Protein AF-A0A7J6T212-F1 (afdb_monomer_lite)

pLDDT: mean 71.06, std 25.88, range [24.97, 98.56]

Sequence (158 aa):
LLLFVLVLAGYLVCTREPADGYLDHHSSIPESADTARLTSLRVSAAAAAFAESSPRRKRVVWVTGYQPLKDFTFNPSAAVARTLNGSCTPEYCVQAFELPVTHAGASQPASWLREPDVPKPAAIVHLGLEDRAKGLKLEVAAKNVLAESNSSLPILAN

Foldseek 3Di:
DDAFAADDDDDDDDDDDDDDDDDDDDDDDDDDPVVVVVCVVVVVVVVVVVPDPPLPPAFEEEEEFEADDDPDNDDVSRVVQVVQDQDDDSRHHYHYYYFYPAPCRVCVVVVLCPDPPRDDGPHYHYDYDDPPDPDDDGDPDDDPDDDDPPDPDDPDDD

Radius of gyration: 26.06 Å; chains: 1; bounding box: 69×43×64 Å

Organism: Perkinsus olseni (NCBI:txid32597)

InterPro domains:
  IPR036440 Peptidase C15, pyroglutamyl peptidase I-like superfamily [G3DSA:3.40.630.20] (56-151)
  IPR036440 Peptidase C15, pyroglutamyl peptidase I-like superfamily [SSF53182] (60-145)

Secondary structure (DSSP, 8-state):
--------------------------------TTHHHHHHHHHHHHHHHHS----PPPEEEEEEEEPPPTT-S--HHHHHHHHHTT-B-SSEEEEEEEEPSSHHHHHHHHHHTT-TTSPPPSEEEE----TT-SS--------SS-----SSS-----

Structure (mmCIF, N/CA/C/O backbone):
data_AF-A0A7J6T212-F1
#
_entry.id   AF-A0A7J6T212-F1
#
loop_
_atom_site.group_PDB
_atom_site.id
_atom_site.type_symbol
_atom_site.label_atom_id
_atom_site.label_alt_id
_atom_site.label_comp_id
_atom_site.label_asym_id
_atom_site.label_entity_id
_atom_site.label_seq_id
_atom_site.pdbx_PDB_ins_code
_atom_site.Cartn_x
_atom_site.Cartn_y
_atom_site.Cartn_z
_atom_site.occupancy
_atom_site.B_iso_or_equiv
_atom_site.auth_seq_id
_atom_site.auth_comp_id
_atom_site.auth_asym_id
_atom_site.auth_atom_id
_atom_site.pdbx_PDB_model_num
ATOM 1 N N . LEU A 1 1 ? 9.547 9.286 14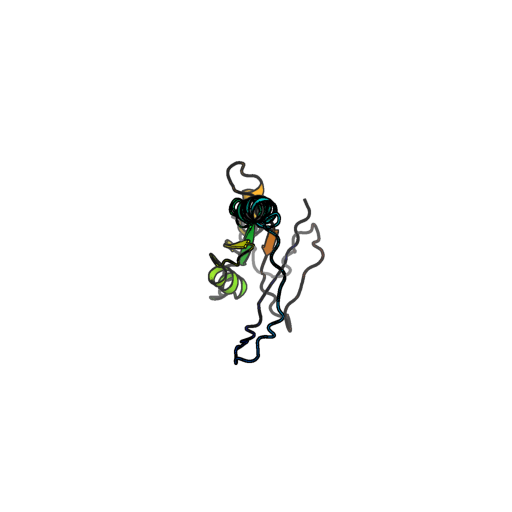.442 1.00 29.62 1 LEU A N 1
ATOM 2 C CA . LEU A 1 1 ? 8.321 8.812 13.765 1.00 29.62 1 LEU A CA 1
ATOM 3 C C . LEU A 1 1 ? 8.547 7.339 13.425 1.00 29.62 1 LEU A C 1
ATOM 5 O O . LEU A 1 1 ? 9.323 7.068 12.521 1.00 29.62 1 LEU A O 1
ATOM 9 N N . LEU A 1 2 ? 8.024 6.402 14.227 1.00 24.97 2 LEU A N 1
ATOM 10 C CA . LEU A 1 2 ? 8.166 4.964 13.956 1.00 24.97 2 LEU A CA 1
ATOM 11 C C . LEU A 1 2 ? 7.149 4.564 12.880 1.00 24.97 2 LEU A C 1
ATOM 13 O O . LEU A 1 2 ? 5.948 4.720 13.087 1.00 24.97 2 LEU A O 1
ATOM 17 N N . LEU A 1 3 ? 7.638 4.076 11.742 1.00 27.47 3 LEU A N 1
ATOM 18 C CA . LEU A 1 3 ? 6.826 3.524 10.662 1.00 27.47 3 LEU A CA 1
ATOM 19 C C . LEU A 1 3 ? 6.717 2.010 10.887 1.00 27.47 3 LEU A C 1
ATOM 21 O O . LEU A 1 3 ? 7.695 1.292 10.705 1.00 27.47 3 LEU A O 1
ATOM 25 N N . PHE A 1 4 ? 5.551 1.533 11.321 1.00 25.52 4 PHE A N 1
ATOM 26 C CA . PHE A 1 4 ? 5.258 0.101 11.354 1.00 25.52 4 PHE A CA 1
ATOM 27 C C . PHE A 1 4 ? 4.665 -0.297 10.006 1.00 25.52 4 PHE A C 1
ATOM 29 O O . PHE A 1 4 ? 3.650 0.249 9.590 1.00 25.52 4 PHE A O 1
ATOM 36 N N . VAL A 1 5 ? 5.319 -1.226 9.314 1.00 33.50 5 VAL A N 1
ATOM 37 C CA . VAL A 1 5 ? 4.838 -1.814 8.065 1.00 33.50 5 VAL A CA 1
ATOM 38 C C . VAL A 1 5 ? 4.122 -3.111 8.419 1.00 33.50 5 VAL A C 1
ATOM 40 O O . VAL A 1 5 ? 4.746 -4.142 8.643 1.00 33.50 5 VAL A O 1
ATOM 43 N N . LEU A 1 6 ? 2.798 -3.058 8.518 1.00 31.77 6 LEU A N 1
ATOM 44 C CA . LEU A 1 6 ? 1.984 -4.267 8.606 1.00 31.77 6 LEU A CA 1
ATOM 45 C C . LEU A 1 6 ? 1.709 -4.769 7.175 1.00 31.77 6 LEU A C 1
ATOM 47 O O . LEU A 1 6 ? 1.489 -3.957 6.280 1.00 31.77 6 LEU A O 1
ATOM 51 N N . VAL A 1 7 ? 1.704 -6.086 6.956 1.00 33.62 7 VAL A N 1
ATOM 52 C CA . VAL A 1 7 ? 1.199 -6.730 5.732 1.00 33.62 7 VAL A CA 1
ATOM 53 C C . VAL A 1 7 ? 0.170 -7.764 6.159 1.00 33.62 7 VAL A C 1
ATOM 55 O O . VAL A 1 7 ? 0.529 -8.798 6.712 1.00 33.62 7 VAL A O 1
ATOM 58 N N . LEU A 1 8 ? -1.117 -7.475 5.953 1.00 29.80 8 LEU A N 1
ATOM 59 C CA . LEU A 1 8 ? -2.207 -8.412 6.232 1.00 29.80 8 LEU A CA 1
ATOM 60 C C . LEU A 1 8 ? -2.786 -8.923 4.910 1.00 29.80 8 LEU A C 1
ATOM 62 O O . LEU A 1 8 ? -3.392 -8.154 4.168 1.00 29.80 8 LEU A O 1
ATOM 66 N N . ALA A 1 9 ? -2.652 -10.223 4.643 1.00 34.69 9 ALA A N 1
ATOM 67 C CA . ALA A 1 9 ? -3.565 -10.934 3.751 1.00 34.69 9 ALA A CA 1
ATOM 68 C C . ALA A 1 9 ? -4.447 -11.831 4.629 1.00 34.69 9 ALA A C 1
ATOM 70 O O . ALA A 1 9 ? -3.948 -12.706 5.337 1.00 34.69 9 ALA A O 1
ATOM 71 N N . GLY A 1 10 ? -5.747 -11.536 4.656 1.00 29.78 10 GLY A N 1
ATOM 72 C CA . GLY A 1 10 ? -6.718 -12.238 5.489 1.00 29.78 10 GLY A CA 1
ATOM 73 C C . GLY A 1 10 ? -7.047 -13.634 4.961 1.00 29.78 10 GLY A C 1
ATOM 74 O O . GLY A 1 10 ? -7.123 -13.852 3.754 1.00 29.78 10 GLY A O 1
ATOM 75 N N . TYR A 1 11 ? -7.293 -14.561 5.885 1.00 32.00 11 TYR A N 1
ATOM 76 C CA . TYR A 1 11 ? -8.017 -15.799 5.612 1.00 32.00 11 TYR A CA 1
ATOM 77 C C . TYR A 1 11 ? -9.524 -15.515 5.679 1.00 32.00 11 TYR A C 1
ATOM 79 O O . TYR A 1 11 ? -10.006 -14.949 6.660 1.00 32.00 11 TYR A O 1
ATOM 87 N N . LEU A 1 12 ? -10.276 -15.927 4.656 1.00 29.28 12 LEU A N 1
ATOM 88 C CA . LEU A 1 12 ? -11.732 -16.064 4.737 1.00 29.28 12 LEU A CA 1
ATOM 89 C C . LEU A 1 12 ? -12.048 -17.283 5.614 1.00 29.28 12 LEU A C 1
ATOM 91 O O . LEU A 1 12 ? -11.892 -18.419 5.173 1.00 29.28 12 LEU A O 1
ATOM 95 N N . VAL A 1 13 ? -12.485 -17.051 6.852 1.00 31.25 13 VAL A N 1
ATOM 96 C CA . VAL A 1 13 ? -13.154 -18.070 7.672 1.00 31.25 13 VAL A CA 1
ATOM 97 C C . VAL A 1 13 ? -14.652 -17.804 7.580 1.00 31.25 13 VAL A C 1
ATOM 99 O O . VAL A 1 13 ? -15.148 -16.816 8.115 1.00 31.25 13 VAL A O 1
ATOM 102 N N . CYS A 1 14 ? -15.374 -18.669 6.870 1.00 25.64 14 CYS A N 1
ATOM 103 C CA . CYS A 1 14 ? -16.832 -18.684 6.885 1.00 25.64 14 CYS A CA 1
ATOM 104 C C . CYS A 1 14 ? -17.303 -19.239 8.233 1.00 25.64 14 CYS A C 1
ATOM 106 O O . CYS A 1 14 ? -17.145 -20.433 8.484 1.00 25.64 14 CYS A O 1
ATOM 108 N N . THR A 1 15 ? -17.907 -18.410 9.081 1.00 33.03 15 THR A N 1
ATOM 109 C CA . THR A 1 15 ? -18.713 -18.898 10.206 1.00 33.03 15 THR A CA 1
ATOM 110 C C . THR A 1 15 ? -20.194 -18.771 9.862 1.00 33.03 15 THR A C 1
ATOM 112 O O . THR A 1 15 ? -20.655 -17.754 9.345 1.00 33.03 15 THR A O 1
ATOM 115 N N . ARG A 1 16 ? -20.937 -19.851 10.109 1.00 29.06 16 ARG A N 1
ATOM 116 C CA . ARG A 1 16 ? -22.395 -19.932 10.016 1.00 29.06 16 ARG A CA 1
ATOM 117 C C . ARG A 1 16 ? -22.921 -20.161 11.423 1.00 29.06 16 ARG A C 1
ATOM 119 O O . ARG A 1 16 ? -22.597 -21.189 11.994 1.00 29.06 16 ARG A O 1
ATOM 126 N N . GLU A 1 17 ? -23.779 -19.276 11.906 1.00 37.72 17 GLU A N 1
ATOM 127 C CA . GLU A 1 17 ? -24.735 -19.525 12.993 1.00 37.72 17 GLU A CA 1
ATOM 128 C C . GLU A 1 17 ? -25.999 -18.694 12.696 1.00 37.72 17 GLU A C 1
ATOM 130 O O . GLU A 1 17 ? -25.872 -17.693 11.982 1.00 37.72 17 GLU A O 1
ATOM 135 N N . PRO A 1 18 ? -27.211 -19.082 13.148 1.00 43.03 18 PRO A N 1
ATOM 136 C CA . PRO A 1 18 ? -27.479 -19.826 14.384 1.00 43.03 18 PRO A CA 1
ATOM 137 C C . PRO A 1 18 ? -28.509 -20.967 14.249 1.00 43.03 18 PRO A C 1
ATOM 139 O O . PRO A 1 18 ? -29.176 -21.119 13.225 1.00 43.03 18 PRO A O 1
ATOM 142 N N . ALA A 1 19 ? -28.654 -21.764 15.309 1.00 35.94 19 ALA A N 1
ATOM 143 C CA . ALA A 1 19 ? -29.860 -22.546 15.556 1.00 35.94 19 ALA A CA 1
ATOM 144 C C . ALA A 1 19 ? -30.315 -22.312 17.002 1.00 35.94 19 ALA A C 1
ATOM 146 O O . ALA A 1 19 ? -29.507 -22.322 17.928 1.00 35.94 19 ALA A O 1
ATOM 147 N N . ASP A 1 20 ? -31.608 -22.041 17.126 1.00 46.09 20 ASP A N 1
ATOM 148 C CA . ASP A 1 20 ? -32.336 -21.612 18.312 1.00 46.09 20 ASP A CA 1
ATOM 149 C C . ASP A 1 20 ? -32.212 -22.546 19.521 1.00 46.09 20 ASP A C 1
ATOM 151 O O . ASP A 1 20 ? -32.082 -23.763 19.382 1.00 46.09 20 ASP A O 1
ATOM 155 N N . GLY A 1 21 ? -32.421 -21.984 20.716 1.00 36.78 21 GLY A N 1
ATOM 156 C CA . GLY A 1 21 ? -32.911 -22.778 21.837 1.00 36.78 21 GLY A CA 1
ATOM 157 C C . GLY A 1 21 ? -32.682 -22.193 23.227 1.00 36.78 21 GLY A C 1
ATOM 158 O O . GLY A 1 21 ? -31.567 -22.218 23.730 1.00 36.78 21 GLY A O 1
ATOM 159 N N . TYR A 1 22 ? -33.799 -21.868 23.889 1.00 34.66 22 TYR A N 1
ATOM 160 C CA . TYR A 1 22 ? -34.155 -22.373 25.229 1.00 34.66 22 TYR A CA 1
ATOM 161 C C . TYR A 1 22 ? -34.338 -21.364 26.389 1.00 34.66 22 TYR A C 1
ATOM 163 O O . TYR A 1 22 ? -33.402 -20.957 27.067 1.00 34.66 22 TYR A O 1
ATOM 171 N N . LEU A 1 23 ? -35.635 -21.103 26.604 1.00 39.03 23 LEU A N 1
ATOM 172 C CA . LEU A 1 23 ? -36.472 -21.020 27.815 1.00 39.03 23 LEU A CA 1
ATOM 173 C C . LEU A 1 23 ? -36.299 -19.979 28.936 1.00 39.03 23 LEU A C 1
ATOM 175 O O . LEU A 1 23 ? -35.292 -19.868 29.629 1.00 39.03 23 LEU A O 1
ATOM 179 N N . ASP A 1 24 ? -37.472 -19.383 29.178 1.00 40.03 24 ASP A N 1
ATOM 180 C CA . ASP A 1 24 ? -37.984 -18.708 30.362 1.00 40.03 24 ASP A CA 1
ATOM 181 C C . ASP A 1 24 ? -37.812 -19.482 31.672 1.00 40.03 24 ASP A C 1
ATOM 183 O O . ASP A 1 24 ? -38.125 -20.670 31.772 1.00 40.03 24 ASP A O 1
ATOM 187 N N . HIS A 1 25 ? -37.528 -18.725 32.733 1.00 37.91 25 HIS A N 1
ATOM 188 C CA . HIS A 1 25 ? -38.038 -19.031 34.063 1.00 37.91 25 HIS A CA 1
ATOM 189 C C . HIS A 1 25 ? -38.669 -17.786 34.692 1.00 37.91 25 HIS A C 1
ATOM 191 O O . HIS A 1 25 ? -37.996 -16.842 35.100 1.00 37.91 25 HIS A O 1
ATOM 197 N N . HIS A 1 26 ? -39.997 -17.837 34.794 1.00 40.97 26 HIS A N 1
ATOM 198 C CA . HIS A 1 26 ? -40.807 -17.006 35.673 1.00 40.97 26 HIS A CA 1
ATOM 199 C C . HIS A 1 26 ? -40.416 -17.219 37.144 1.00 40.97 26 HIS A C 1
ATOM 201 O O . HIS A 1 26 ? -40.350 -18.354 37.616 1.00 40.97 26 HIS A O 1
ATOM 207 N N . SER A 1 27 ? -40.277 -16.125 37.895 1.00 39.47 27 SER A N 1
ATOM 208 C CA . SER A 1 27 ? -40.517 -16.109 39.340 1.00 39.47 27 SER A CA 1
ATOM 209 C C . SER A 1 27 ? -41.089 -14.754 39.764 1.00 39.47 27 SER A C 1
ATOM 211 O O . SER A 1 27 ? -40.801 -13.713 39.177 1.00 39.47 27 SER A O 1
ATOM 213 N N . SER A 1 28 ? -41.979 -14.812 40.741 1.00 41.03 28 SER A N 1
ATOM 214 C CA . SER A 1 28 ? -43.068 -13.888 41.051 1.00 41.03 28 SER A CA 1
ATOM 215 C C . SER A 1 28 ? -42.824 -13.029 42.308 1.00 41.03 28 SER A C 1
ATOM 217 O O . SER A 1 28 ? -42.510 -13.607 43.340 1.00 41.03 28 SER A O 1
ATOM 219 N N . ILE A 1 29 ? -43.110 -11.709 42.201 1.00 42.03 29 ILE A N 1
ATOM 220 C CA . ILE A 1 29 ? -43.809 -10.783 43.157 1.00 42.03 29 ILE A CA 1
ATOM 221 C C . ILE A 1 29 ? -43.094 -10.503 44.528 1.00 42.03 29 ILE A C 1
ATOM 223 O O . ILE A 1 29 ? -42.693 -11.458 45.183 1.00 42.03 29 ILE A O 1
ATOM 227 N N . PRO A 1 30 ? -42.940 -9.235 45.024 1.00 43.62 30 PRO A N 1
ATOM 228 C CA . PRO A 1 30 ? -44.074 -8.353 45.299 1.00 43.62 30 PRO A CA 1
ATOM 229 C C . PRO A 1 30 ? -44.006 -6.862 44.953 1.00 43.62 30 PRO A C 1
ATOM 231 O O . PRO A 1 30 ? -42.976 -6.203 44.854 1.00 43.62 30 PRO A O 1
ATOM 234 N N . GLU A 1 31 ? -45.236 -6.389 44.804 1.00 52.66 31 GLU A N 1
ATOM 235 C CA . GLU A 1 31 ? -45.758 -5.063 44.552 1.00 52.66 31 GLU A CA 1
ATOM 236 C C . GLU A 1 31 ? -45.498 -4.145 45.759 1.00 52.66 31 GLU A C 1
ATOM 238 O O . GLU A 1 31 ? -46.058 -4.328 46.839 1.00 52.66 31 GLU A O 1
ATOM 243 N N . SER A 1 32 ? -44.640 -3.139 45.590 1.00 47.19 32 SER A N 1
ATOM 244 C CA . SER A 1 32 ? -44.653 -1.955 46.449 1.00 47.19 32 SER A CA 1
ATOM 245 C C . SER A 1 32 ? -44.543 -0.713 45.569 1.00 47.19 32 SER A C 1
ATOM 247 O O . SER A 1 32 ? -43.652 -0.590 44.723 1.00 47.19 32 SER A O 1
ATOM 249 N N . ALA A 1 33 ? -45.499 0.198 45.744 1.00 48.75 33 ALA A N 1
ATOM 250 C CA . ALA A 1 33 ? -45.729 1.373 44.904 1.00 48.75 33 ALA A CA 1
ATOM 251 C C . ALA A 1 33 ? -44.588 2.418 44.917 1.00 48.75 33 ALA A C 1
ATOM 253 O O . ALA A 1 33 ? -44.692 3.441 44.245 1.00 48.75 33 ALA A O 1
ATOM 254 N N . ASP A 1 34 ? -43.479 2.148 45.611 1.00 48.00 34 ASP A N 1
ATOM 255 C CA . ASP A 1 34 ? -42.292 3.011 45.663 1.00 48.00 34 ASP A CA 1
ATOM 256 C C . ASP A 1 34 ? -41.186 2.626 44.668 1.00 48.00 34 ASP A C 1
ATOM 258 O O . ASP A 1 34 ? -40.243 3.391 44.450 1.00 48.00 34 ASP A O 1
ATOM 262 N N . THR A 1 35 ? -41.296 1.481 43.985 1.00 47.16 35 THR A N 1
ATOM 263 C CA . THR A 1 35 ? -40.307 1.104 42.960 1.00 47.16 35 THR A CA 1
ATOM 264 C C . THR A 1 35 ? -40.504 1.839 41.639 1.00 47.16 35 THR A C 1
ATOM 266 O O . THR A 1 35 ? -39.508 2.161 41.000 1.00 47.16 35 THR A O 1
ATOM 269 N N . ALA A 1 36 ? -41.735 2.191 41.250 1.00 44.44 36 ALA A N 1
ATOM 270 C CA . ALA A 1 36 ? -42.027 2.779 39.935 1.00 44.44 36 ALA A CA 1
ATOM 271 C C . ALA A 1 36 ? -41.361 4.151 39.697 1.00 44.44 36 ALA A C 1
ATOM 273 O O . ALA A 1 36 ? -40.934 4.456 38.581 1.00 44.44 36 ALA A O 1
ATOM 274 N N . ARG A 1 37 ? -41.213 4.981 40.741 1.00 43.06 37 ARG A N 1
ATOM 275 C CA . ARG A 1 37 ? -40.518 6.279 40.629 1.00 43.06 37 ARG A CA 1
ATOM 276 C C . ARG A 1 37 ? -38.999 6.131 40.563 1.00 43.06 37 ARG A C 1
ATOM 278 O O . ARG A 1 37 ? -38.350 6.867 39.822 1.00 43.06 37 ARG A O 1
ATOM 285 N N . LEU A 1 38 ? -38.431 5.167 41.286 1.00 42.16 38 LEU A N 1
ATOM 286 C CA . LEU A 1 38 ? -36.989 4.907 41.283 1.00 42.16 38 LEU A CA 1
ATOM 287 C C . LEU A 1 38 ? -36.534 4.127 40.040 1.00 42.16 38 LEU A C 1
ATOM 289 O O . LEU A 1 38 ? -35.427 4.362 39.555 1.00 42.16 38 LEU A O 1
ATOM 293 N N . THR A 1 39 ? -37.379 3.261 39.472 1.00 44.97 39 THR A N 1
ATOM 294 C CA . THR A 1 39 ? -37.116 2.627 38.172 1.00 44.97 39 THR A CA 1
ATOM 295 C C . THR A 1 39 ? -37.308 3.604 37.022 1.00 44.97 39 THR A C 1
ATOM 297 O O . THR A 1 39 ? -36.457 3.630 36.145 1.00 44.97 39 THR A O 1
ATOM 300 N N . SER A 1 40 ? -38.315 4.484 37.035 1.00 44.78 40 SER A N 1
ATOM 301 C CA . SER A 1 40 ? -38.490 5.492 35.974 1.00 44.78 40 SER A CA 1
ATOM 302 C C . SER A 1 40 ? -37.288 6.442 35.840 1.00 44.78 40 SER A C 1
ATOM 304 O O . SER A 1 40 ? -36.828 6.694 34.727 1.00 44.78 40 SER A O 1
ATOM 306 N N . LEU A 1 41 ? -36.724 6.916 36.957 1.00 43.91 41 LEU A N 1
ATOM 307 C CA . LEU A 1 41 ? -35.541 7.789 36.946 1.00 43.91 41 LEU A CA 1
ATOM 308 C C . LEU A 1 41 ? -34.259 7.053 36.522 1.00 43.91 41 LEU A C 1
ATOM 310 O O . LEU A 1 41 ? -33.405 7.638 35.856 1.00 43.91 41 LEU A O 1
ATOM 314 N N . ARG A 1 42 ? -34.125 5.762 36.854 1.00 44.81 42 ARG A N 1
ATOM 315 C CA . ARG A 1 42 ? -32.962 4.945 36.462 1.00 44.81 42 ARG A CA 1
ATOM 316 C C . ARG A 1 42 ? -33.050 4.407 35.036 1.00 44.81 42 ARG A C 1
ATOM 318 O O . ARG A 1 42 ? -32.018 4.304 34.383 1.00 44.81 42 ARG A O 1
ATOM 325 N N . VAL A 1 43 ? -34.248 4.122 34.530 1.00 45.75 43 VAL A N 1
ATOM 326 C CA . VAL A 1 43 ? -34.467 3.712 33.136 1.00 45.75 43 VAL A CA 1
ATOM 327 C C . VAL A 1 43 ? -34.207 4.889 32.196 1.00 45.75 43 VAL A C 1
ATOM 329 O O . VAL A 1 43 ? -33.545 4.692 31.184 1.00 45.75 43 VAL A O 1
ATOM 332 N N . SER A 1 44 ? -34.587 6.119 32.560 1.00 49.78 44 SER A N 1
ATOM 333 C CA . SER A 1 44 ? -34.241 7.308 31.766 1.00 49.78 44 SER A CA 1
ATOM 334 C C . SER A 1 44 ? -32.749 7.650 31.807 1.00 49.78 44 SER A C 1
ATOM 336 O O . SER A 1 44 ? -32.197 8.035 30.783 1.00 49.78 44 SER A O 1
ATOM 338 N N . ALA A 1 45 ? -32.063 7.468 32.942 1.00 48.72 45 ALA A N 1
ATOM 339 C CA . ALA A 1 45 ? -30.618 7.701 33.028 1.00 48.72 45 ALA A CA 1
ATOM 340 C C . ALA A 1 45 ? -29.793 6.611 32.321 1.00 48.72 45 ALA A C 1
ATOM 342 O O . ALA A 1 45 ? -28.786 6.924 31.695 1.00 48.72 45 ALA A O 1
ATOM 343 N N . ALA A 1 46 ? -30.221 5.344 32.370 1.00 49.16 46 ALA A N 1
ATOM 344 C CA . ALA A 1 46 ? -29.588 4.267 31.613 1.00 49.16 46 ALA A CA 1
ATOM 345 C C . ALA A 1 46 ? -29.856 4.422 30.109 1.00 49.16 46 ALA A C 1
ATOM 347 O O . ALA A 1 46 ? -28.916 4.380 29.325 1.00 49.16 46 ALA A O 1
ATOM 348 N N . ALA A 1 47 ? -31.098 4.696 29.697 1.00 46.16 47 ALA A N 1
ATOM 349 C CA . ALA A 1 47 ? -31.432 4.942 28.294 1.00 46.16 47 ALA A CA 1
ATOM 350 C C . ALA A 1 47 ? -30.720 6.185 27.729 1.00 46.16 47 ALA A C 1
ATOM 352 O O . ALA A 1 47 ? -30.257 6.138 26.595 1.00 46.16 47 ALA A O 1
ATOM 353 N N . ALA A 1 48 ? -30.543 7.249 28.523 1.00 48.69 48 ALA A N 1
ATOM 354 C CA . ALA A 1 48 ? -29.738 8.417 28.149 1.00 48.69 48 ALA A CA 1
ATOM 355 C C . ALA A 1 48 ? -28.221 8.145 28.176 1.00 48.69 48 ALA A C 1
ATOM 357 O O . ALA A 1 48 ? -27.482 8.730 27.397 1.00 48.69 48 ALA A O 1
ATOM 358 N N . ALA A 1 49 ? -27.733 7.221 29.012 1.00 48.16 49 ALA A N 1
ATOM 359 C CA . ALA A 1 49 ? -26.333 6.786 28.982 1.00 48.16 49 ALA A CA 1
ATOM 360 C C . ALA A 1 49 ? -26.014 5.869 27.782 1.00 48.16 49 ALA A C 1
ATOM 362 O O . ALA A 1 49 ? -24.858 5.783 27.368 1.00 48.16 49 ALA A O 1
ATOM 363 N N . PHE A 1 50 ? -27.023 5.206 27.204 1.00 48.25 50 PHE A N 1
ATOM 364 C CA . PHE A 1 50 ? -26.909 4.464 25.940 1.00 48.25 50 PHE A CA 1
ATOM 365 C C . PHE A 1 50 ? -27.198 5.330 24.703 1.00 48.25 50 PHE A C 1
ATOM 367 O O . PHE A 1 50 ? -26.766 4.990 23.602 1.00 48.25 50 PHE A O 1
ATOM 374 N N . ALA A 1 51 ? -27.883 6.460 24.876 1.00 49.59 51 ALA A N 1
ATOM 375 C CA . ALA A 1 51 ? -28.179 7.429 23.833 1.00 49.59 51 ALA A CA 1
ATOM 376 C C . ALA A 1 51 ? -27.273 8.657 23.980 1.00 49.59 51 ALA A C 1
ATOM 378 O O . ALA A 1 51 ? -27.701 9.660 24.526 1.00 49.59 51 ALA A O 1
ATOM 379 N N . GLU A 1 52 ? -26.025 8.526 23.511 1.00 48.72 52 GLU A N 1
ATOM 380 C CA . GLU A 1 52 ? -25.121 9.593 23.018 1.00 48.72 52 GLU A CA 1
ATOM 381 C C . GLU A 1 52 ? -23.636 9.247 23.237 1.00 48.72 52 GLU A C 1
ATOM 383 O O . GLU A 1 52 ? -22.805 10.088 23.581 1.00 48.72 52 GLU A O 1
ATOM 388 N N . SER A 1 53 ? -23.211 8.021 22.905 1.00 51.19 53 SER A N 1
ATOM 389 C CA . SER A 1 53 ? -21.879 7.949 22.304 1.00 51.19 53 SER A CA 1
ATOM 390 C C . SER A 1 53 ? -22.030 8.549 20.909 1.00 51.19 53 SER A C 1
ATOM 392 O O . SER A 1 53 ? -22.533 7.872 20.010 1.00 51.19 53 SER A O 1
ATOM 394 N N . SER A 1 54 ? -21.653 9.822 20.721 1.00 57.09 54 SER A N 1
ATOM 395 C CA . SER A 1 54 ? -21.438 10.378 19.374 1.00 57.09 54 SER A CA 1
ATOM 396 C C . SER A 1 54 ? -20.777 9.299 18.517 1.00 57.09 54 SER A C 1
ATOM 398 O O . SER A 1 54 ? -19.836 8.678 19.030 1.00 57.09 54 SER A O 1
ATOM 400 N N . PRO A 1 55 ? -21.246 9.024 17.281 1.00 58.59 55 PRO A N 1
ATOM 401 C CA . PRO A 1 55 ? -20.667 7.969 16.463 1.00 58.59 55 PRO A CA 1
ATOM 402 C C . PRO A 1 55 ? -19.167 8.219 16.426 1.00 58.59 55 PRO A C 1
ATOM 404 O O . PRO A 1 55 ? -18.719 9.232 15.879 1.00 58.59 55 PRO A O 1
ATOM 407 N N . ARG A 1 56 ? -18.394 7.362 17.114 1.00 66.94 56 ARG A N 1
ATOM 408 C CA . ARG A 1 56 ? -16.942 7.512 17.154 1.00 66.94 56 ARG A CA 1
ATOM 409 C C . ARG A 1 56 ? -16.534 7.524 15.698 1.00 66.94 56 ARG A C 1
ATOM 411 O O . ARG A 1 56 ? -16.806 6.552 14.992 1.00 66.94 56 ARG A O 1
ATOM 418 N N . ARG A 1 57 ? -15.964 8.642 15.233 1.00 79.31 57 ARG A N 1
ATOM 419 C CA . ARG A 1 57 ? -15.492 8.734 13.852 1.00 79.31 57 ARG A CA 1
ATOM 420 C C . ARG A 1 57 ? -14.610 7.515 13.628 1.00 79.31 57 ARG A C 1
ATOM 422 O O . ARG A 1 57 ? -13.639 7.327 14.368 1.00 79.31 57 ARG A O 1
ATOM 429 N N . LYS A 1 58 ? -15.018 6.656 12.689 1.00 87.12 58 LYS A N 1
ATOM 430 C CA . LYS A 1 58 ? -14.296 5.419 12.405 1.00 87.12 58 LYS A CA 1
ATOM 431 C C . LYS A 1 58 ? -12.850 5.786 12.120 1.00 87.12 58 LYS A C 1
ATOM 433 O O . LYS A 1 58 ? -12.581 6.740 11.387 1.00 87.12 58 LYS A O 1
ATOM 438 N N . ARG A 1 59 ? -11.921 5.065 12.740 1.00 94.94 59 ARG A N 1
ATOM 439 C CA . ARG A 1 59 ? -10.495 5.307 12.518 1.00 94.94 59 ARG A CA 1
ATOM 440 C C . ARG A 1 59 ? -10.171 4.981 11.066 1.00 94.94 59 ARG A C 1
ATOM 442 O O . ARG A 1 59 ? -10.721 4.035 10.518 1.00 94.94 59 ARG A O 1
ATOM 449 N N . VAL A 1 60 ? -9.283 5.738 10.440 1.00 96.44 60 VAL A N 1
ATOM 450 C CA . VAL A 1 60 ? -8.820 5.414 9.086 1.00 96.44 60 VAL A CA 1
ATOM 451 C C . VAL A 1 60 ? -7.499 4.668 9.190 1.00 96.44 60 VAL A C 1
ATOM 453 O O . VAL A 1 60 ? -6.594 5.119 9.888 1.00 96.44 60 VAL A O 1
ATOM 456 N N . VAL A 1 61 ? -7.386 3.534 8.509 1.00 97.62 61 VAL A N 1
ATOM 457 C CA . VAL A 1 61 ? -6.127 2.811 8.312 1.00 97.62 61 VAL A CA 1
ATOM 458 C C . VAL A 1 61 ? -5.709 2.997 6.865 1.00 97.62 61 VAL A C 1
ATOM 460 O O . VAL A 1 61 ? -6.506 2.764 5.956 1.00 97.62 61 VAL A O 1
ATOM 463 N N . TRP A 1 62 ? -4.467 3.418 6.647 1.00 98.19 62 TRP A N 1
ATOM 464 C CA . TRP A 1 62 ? -3.907 3.459 5.305 1.00 98.19 62 TRP A CA 1
ATOM 465 C C . TRP A 1 62 ? -3.289 2.120 4.942 1.00 98.19 62 TRP A C 1
ATOM 467 O O . TRP A 1 62 ? -2.483 1.583 5.698 1.00 98.19 62 TRP A O 1
ATOM 477 N N . VAL A 1 63 ? -3.634 1.605 3.768 1.00 98.56 63 VAL A N 1
ATOM 478 C CA . VAL A 1 63 ? -2.992 0.425 3.182 1.00 98.56 63 VAL A CA 1
ATOM 479 C C . VAL A 1 63 ? -2.330 0.846 1.881 1.00 98.56 63 VAL A C 1
ATOM 481 O O . VAL A 1 63 ? -2.933 1.525 1.062 1.00 98.56 63 VAL A O 1
ATOM 484 N N . THR A 1 64 ? -1.083 0.467 1.659 1.00 98.50 64 THR A N 1
ATOM 485 C CA . THR A 1 64 ? -0.413 0.742 0.385 1.00 98.50 64 THR A CA 1
ATOM 486 C C . THR A 1 64 ? 0.007 -0.557 -0.266 1.00 98.50 64 THR A C 1
ATOM 488 O O . THR A 1 64 ? 0.366 -1.501 0.427 1.00 98.50 64 THR A O 1
ATOM 491 N N . GLY A 1 65 ? -0.051 -0.607 -1.587 1.00 98.12 65 GLY A N 1
ATOM 492 C CA . GLY A 1 65 ? 0.535 -1.665 -2.398 1.00 98.12 65 GLY A CA 1
ATOM 493 C C . GLY A 1 65 ? 1.314 -1.042 -3.543 1.00 98.12 65 GLY A C 1
ATOM 494 O O . GLY A 1 65 ? 1.116 0.128 -3.859 1.00 98.12 65 GLY A O 1
ATOM 495 N N . TYR A 1 66 ? 2.194 -1.804 -4.174 1.00 97.06 66 TYR A N 1
ATOM 496 C CA . TYR A 1 66 ? 3.000 -1.308 -5.282 1.00 97.06 66 TYR A CA 1
ATOM 497 C C . TYR A 1 66 ? 2.439 -1.759 -6.623 1.00 97.06 66 TYR A C 1
ATOM 499 O O . TYR A 1 66 ? 1.998 -2.898 -6.775 1.00 97.06 66 TYR A O 1
ATOM 507 N N . GLN A 1 67 ? 2.510 -0.873 -7.612 1.00 96.06 67 GLN A N 1
ATOM 508 C CA . GLN A 1 67 ? 2.280 -1.202 -9.012 1.00 96.06 67 GLN A CA 1
ATOM 509 C C . GLN A 1 67 ? 3.237 -2.321 -9.484 1.00 96.06 67 GLN A C 1
ATOM 511 O O . GLN A 1 67 ? 4.222 -2.647 -8.807 1.00 96.06 67 GLN A O 1
ATOM 516 N N . PRO A 1 68 ? 2.959 -2.958 -10.631 1.00 93.12 68 PRO A N 1
ATOM 517 C CA . PRO A 1 68 ? 3.905 -3.879 -11.247 1.00 93.12 68 PRO A CA 1
ATOM 518 C C . PRO A 1 68 ? 5.259 -3.221 -11.549 1.00 93.12 68 PRO A C 1
ATOM 520 O O . PRO A 1 68 ? 5.331 -2.049 -11.914 1.00 93.12 68 PRO A O 1
ATOM 523 N N . LEU A 1 69 ? 6.345 -3.979 -11.369 1.00 85.94 69 LEU A N 1
ATOM 524 C CA . LEU A 1 69 ? 7.703 -3.533 -11.680 1.00 85.94 69 LEU A CA 1
ATOM 525 C C . LEU A 1 69 ? 8.032 -3.859 -13.146 1.00 85.94 69 LEU A C 1
ATOM 527 O O . LEU A 1 69 ? 7.971 -5.020 -13.531 1.00 85.94 69 LEU A O 1
ATOM 531 N N . LYS A 1 70 ? 8.477 -2.874 -13.936 1.00 81.75 70 LYS A N 1
ATOM 532 C CA . LYS A 1 70 ? 8.963 -3.083 -15.319 1.00 81.75 70 LYS A CA 1
ATOM 533 C C . LYS A 1 70 ? 7.966 -3.892 -16.172 1.00 81.75 70 LYS A C 1
ATOM 535 O O . LYS A 1 70 ? 6.835 -3.457 -16.347 1.00 81.75 70 LYS A O 1
ATOM 540 N N . ASP A 1 71 ? 8.393 -5.056 -16.664 1.00 82.81 71 ASP A N 1
ATOM 541 C CA . ASP A 1 71 ? 7.651 -5.917 -17.588 1.00 82.81 71 ASP A CA 1
ATOM 542 C C . ASP A 1 71 ? 6.659 -6.852 -16.882 1.00 82.81 71 ASP A C 1
ATOM 544 O O . ASP A 1 71 ? 5.944 -7.619 -17.529 1.00 82.81 71 ASP A O 1
ATOM 548 N N . PHE A 1 72 ? 6.593 -6.816 -15.547 1.00 85.44 72 PHE A N 1
ATOM 549 C CA . PHE A 1 72 ? 5.519 -7.494 -14.839 1.00 85.44 72 PHE A CA 1
ATOM 550 C C . PHE A 1 72 ? 4.201 -6.770 -15.119 1.00 85.44 72 PHE A C 1
ATOM 552 O O . PHE A 1 72 ? 4.111 -5.550 -15.038 1.00 85.44 72 PHE A O 1
ATOM 559 N N . THR A 1 73 ? 3.146 -7.526 -15.402 1.00 91.88 73 THR A N 1
ATOM 560 C CA . THR A 1 73 ? 1.792 -6.983 -15.611 1.00 91.88 73 THR A CA 1
ATOM 561 C C . THR A 1 73 ? 0.959 -6.986 -14.333 1.00 91.88 73 THR A C 1
ATOM 563 O O . THR A 1 73 ? -0.132 -6.418 -14.285 1.00 91.88 73 THR A O 1
ATOM 566 N N . PHE A 1 74 ? 1.466 -7.622 -13.275 1.00 92.31 74 PHE A N 1
ATOM 567 C CA . PHE A 1 74 ? 0.747 -7.832 -12.032 1.00 92.31 74 PHE A CA 1
ATOM 568 C C . PHE A 1 74 ? 1.678 -7.732 -10.824 1.00 92.31 74 PHE A C 1
ATOM 570 O O . PHE A 1 74 ? 2.786 -8.264 -10.826 1.00 92.31 74 PHE A O 1
ATOM 577 N N . ASN A 1 75 ? 1.192 -7.081 -9.769 1.00 94.38 75 ASN A N 1
ATOM 578 C CA . ASN A 1 75 ? 1.793 -7.106 -8.445 1.00 94.38 75 ASN A CA 1
ATOM 579 C C . ASN A 1 75 ? 0.680 -7.396 -7.428 1.00 94.38 75 ASN A C 1
ATOM 581 O O . ASN A 1 75 ? -0.281 -6.622 -7.344 1.00 94.38 75 ASN A O 1
ATOM 585 N N . PRO A 1 76 ? 0.772 -8.495 -6.659 1.00 94.62 76 PRO A N 1
ATOM 586 C CA . PRO A 1 76 ? -0.283 -8.877 -5.727 1.00 94.62 76 PRO A CA 1
ATOM 587 C C . PRO A 1 76 ? -0.508 -7.832 -4.632 1.00 94.62 76 PRO A C 1
ATOM 589 O O . PRO A 1 76 ? -1.636 -7.683 -4.170 1.00 94.62 76 PRO A O 1
ATOM 592 N N . SER A 1 77 ? 0.516 -7.061 -4.251 1.00 96.75 77 SER A N 1
ATOM 593 C CA . SER A 1 77 ? 0.367 -6.015 -3.232 1.00 96.75 77 SER A CA 1
ATOM 594 C C . SER A 1 77 ? -0.616 -4.916 -3.661 1.00 96.75 77 SER A C 1
ATOM 596 O O . SER A 1 77 ? -1.494 -4.546 -2.882 1.00 96.75 77 SER A O 1
ATOM 598 N N . ALA A 1 78 ? -0.540 -4.455 -4.915 1.00 96.38 78 ALA A N 1
ATOM 599 C CA . ALA A 1 78 ? -1.509 -3.538 -5.522 1.00 96.38 78 ALA A CA 1
ATOM 600 C C . ALA A 1 78 ? -2.925 -4.135 -5.547 1.00 96.38 78 ALA A C 1
ATOM 602 O O . ALA A 1 78 ? -3.888 -3.506 -5.111 1.00 96.38 78 ALA A O 1
ATOM 603 N N . ALA A 1 79 ? -3.056 -5.393 -5.978 1.00 96.38 79 ALA A N 1
ATOM 604 C CA . ALA A 1 79 ? -4.352 -6.066 -6.029 1.00 96.38 79 ALA A CA 1
ATOM 605 C C . ALA A 1 79 ? -5.030 -6.159 -4.651 1.00 96.38 79 ALA A C 1
ATOM 607 O O . ALA A 1 79 ? -6.228 -5.886 -4.537 1.00 96.38 79 ALA A O 1
ATOM 608 N N . VAL A 1 80 ? -4.269 -6.482 -3.602 1.00 97.06 80 VAL A N 1
ATOM 609 C CA . VAL A 1 80 ? -4.774 -6.497 -2.222 1.00 97.06 80 VAL A CA 1
ATOM 610 C C . VAL A 1 80 ? -5.165 -5.089 -1.772 1.00 97.06 80 VAL A C 1
ATOM 612 O O . VAL A 1 80 ? -6.264 -4.913 -1.251 1.00 97.06 80 VAL A O 1
ATOM 615 N N . ALA A 1 81 ? -4.328 -4.076 -2.023 1.00 97.69 81 ALA A N 1
ATOM 616 C CA . ALA A 1 81 ? -4.642 -2.689 -1.677 1.00 97.69 81 ALA A CA 1
ATOM 617 C C . ALA A 1 81 ? -5.957 -2.223 -2.328 1.00 97.69 81 ALA A C 1
ATOM 619 O O . ALA A 1 81 ? -6.845 -1.744 -1.624 1.00 97.69 81 ALA A O 1
ATOM 620 N N . ARG A 1 82 ? -6.146 -2.447 -3.636 1.00 97.94 82 ARG A N 1
ATOM 621 C CA . ARG A 1 82 ? -7.414 -2.142 -4.331 1.00 97.94 82 ARG A CA 1
ATOM 622 C C . ARG A 1 82 ? -8.608 -2.838 -3.705 1.00 97.94 82 ARG A C 1
ATOM 624 O O . ARG A 1 82 ? -9.635 -2.203 -3.505 1.00 97.94 82 ARG A O 1
ATOM 631 N N . THR A 1 83 ? -8.464 -4.124 -3.398 1.00 98.12 83 THR A N 1
ATOM 632 C CA . THR A 1 83 ? -9.554 -4.937 -2.842 1.00 98.12 83 THR A CA 1
ATOM 633 C C . THR A 1 83 ? -9.982 -4.441 -1.462 1.00 98.12 83 THR A C 1
ATOM 635 O O . THR A 1 83 ? -11.166 -4.443 -1.145 1.00 98.12 83 THR A O 1
ATOM 638 N N . LEU A 1 84 ? -9.029 -3.999 -0.639 1.00 97.69 84 LEU A N 1
ATOM 639 C CA . LEU A 1 84 ? -9.311 -3.494 0.704 1.00 97.69 84 LEU A CA 1
ATOM 640 C C . LEU A 1 84 ? -9.805 -2.044 0.713 1.00 97.69 84 LEU A C 1
ATOM 642 O O . LEU A 1 84 ? -10.373 -1.615 1.720 1.00 97.69 84 LEU A O 1
ATOM 646 N N . ASN A 1 85 ? -9.592 -1.278 -0.358 1.00 98.31 85 ASN A N 1
ATOM 647 C CA . ASN A 1 85 ? -9.950 0.134 -0.395 1.00 98.31 85 ASN A CA 1
ATOM 648 C C . ASN A 1 85 ? -11.449 0.349 -0.133 1.00 98.31 85 ASN A C 1
ATOM 650 O O . ASN A 1 85 ? -12.296 -0.246 -0.794 1.00 98.31 85 ASN A O 1
ATOM 654 N N . GLY A 1 86 ? -11.781 1.218 0.820 1.00 97.38 86 GLY A N 1
ATOM 655 C CA . GLY A 1 86 ? -13.162 1.529 1.189 1.00 97.38 86 GLY A CA 1
ATOM 656 C C . GLY A 1 86 ? -13.845 0.477 2.067 1.00 97.38 86 GLY A C 1
ATOM 657 O O . GLY A 1 86 ? -14.968 0.707 2.514 1.00 97.38 86 GLY A O 1
ATOM 658 N N . SER A 1 87 ? -13.189 -0.651 2.365 1.00 97.44 87 SER A N 1
ATOM 659 C CA . SER A 1 87 ? -13.715 -1.618 3.331 1.00 97.44 87 SER A CA 1
ATOM 660 C C . SER A 1 87 ? -13.775 -1.003 4.733 1.00 97.44 87 SER A C 1
ATOM 662 O O . SER A 1 87 ? -12.894 -0.240 5.138 1.00 97.44 87 SER A O 1
ATOM 664 N N . CYS A 1 88 ? -14.825 -1.323 5.488 1.00 96.31 88 CYS A N 1
ATOM 665 C CA . CYS A 1 88 ? -15.019 -0.807 6.838 1.00 96.31 88 CYS A CA 1
ATOM 666 C C . CYS A 1 88 ? -15.477 -1.908 7.791 1.00 96.31 88 CYS A C 1
ATOM 668 O O . CYS A 1 88 ? -16.338 -2.722 7.466 1.00 96.31 88 CYS A O 1
ATOM 670 N N . THR A 1 89 ? -14.966 -1.850 9.013 1.00 93.38 89 THR A N 1
ATOM 671 C CA . THR A 1 89 ? -15.497 -2.539 10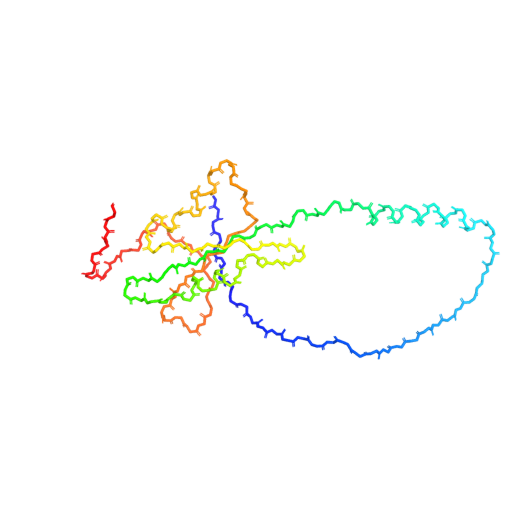.188 1.00 93.38 89 THR A CA 1
ATOM 672 C C . THR A 1 89 ? -16.319 -1.541 11.024 1.00 93.38 89 THR A C 1
ATOM 674 O O . THR A 1 89 ? -16.453 -0.364 10.646 1.00 93.38 89 THR A O 1
ATOM 677 N N . PRO A 1 90 ? -16.913 -1.951 12.158 1.00 92.81 90 PRO A N 1
ATOM 678 C CA . PRO A 1 90 ? -17.484 -1.003 13.114 1.00 92.81 90 PRO A CA 1
ATOM 679 C C . PRO A 1 90 ? -16.455 -0.003 13.667 1.00 92.81 90 PRO A C 1
ATOM 681 O O . PRO A 1 90 ? -16.815 1.128 13.981 1.00 92.81 90 PRO A O 1
ATOM 684 N N . GLU A 1 91 ? -15.179 -0.389 13.738 1.00 92.00 91 GLU A N 1
ATOM 685 C CA . GLU A 1 91 ? -14.125 0.379 14.411 1.00 92.00 91 GLU A CA 1
ATOM 686 C C . GLU A 1 91 ? -13.295 1.255 13.464 1.00 92.00 91 GLU A C 1
ATOM 688 O O . GLU A 1 91 ? -12.871 2.357 13.834 1.00 92.00 91 GLU A O 1
ATOM 693 N N . TYR A 1 92 ? -13.048 0.779 12.241 1.00 94.62 92 TYR A N 1
ATOM 694 C CA . TYR A 1 92 ? -12.173 1.454 11.286 1.00 94.62 92 TYR A CA 1
ATOM 695 C C . TYR A 1 92 ? -12.633 1.299 9.836 1.00 94.62 92 TYR A C 1
ATOM 697 O O . TYR A 1 92 ? -13.413 0.413 9.501 1.00 94.62 92 TYR A O 1
ATOM 705 N N . CYS A 1 93 ? -12.121 2.167 8.973 1.00 96.94 93 CYS A N 1
ATOM 706 C CA . CYS A 1 93 ? -12.222 2.070 7.525 1.00 96.94 93 CYS A CA 1
ATOM 707 C C . CYS A 1 93 ? -10.826 2.057 6.910 1.00 96.94 93 CYS A C 1
ATOM 709 O O . CYS A 1 93 ? -9.897 2.679 7.430 1.00 96.94 93 CYS A O 1
ATOM 711 N N . VAL A 1 94 ? -10.683 1.353 5.797 1.00 98.06 94 VAL A N 1
ATOM 712 C CA . VAL A 1 94 ? -9.4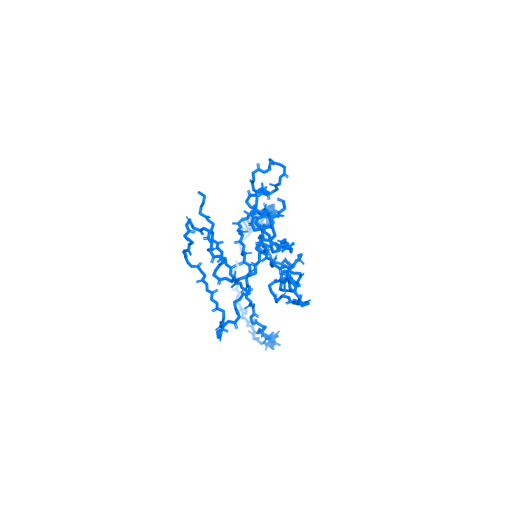47 1.288 5.030 1.00 98.06 94 VAL A CA 1
ATOM 713 C C . VAL A 1 94 ? -9.500 2.307 3.902 1.00 98.06 94 VAL A C 1
ATOM 715 O O . VAL A 1 94 ? -10.431 2.322 3.101 1.00 98.06 94 VAL A O 1
ATOM 718 N N . GLN A 1 95 ? -8.461 3.127 3.815 1.00 98.19 95 GLN A N 1
ATOM 719 C CA . GLN A 1 95 ? -8.164 3.920 2.632 1.00 98.19 95 GLN A CA 1
ATOM 720 C C . GLN A 1 95 ? -6.876 3.370 2.036 1.00 98.19 95 GLN A C 1
ATOM 722 O O . GLN A 1 95 ? -5.848 3.343 2.711 1.00 98.19 95 GLN A O 1
ATOM 727 N N . ALA A 1 96 ? -6.931 2.886 0.803 1.00 98.25 96 ALA A N 1
ATOM 728 C CA . ALA A 1 96 ? -5.807 2.202 0.195 1.00 98.25 96 ALA A CA 1
ATOM 729 C C . ALA A 1 96 ? -5.287 2.896 -1.062 1.00 98.25 96 ALA A C 1
ATOM 731 O O . ALA A 1 96 ? -6.039 3.541 -1.793 1.00 98.25 96 ALA A O 1
ATOM 732 N N . PHE A 1 97 ? -3.987 2.747 -1.303 1.00 98.06 97 PHE A N 1
ATOM 733 C CA . PHE A 1 97 ? -3.270 3.435 -2.368 1.00 98.06 97 PHE A CA 1
ATOM 734 C C . PHE A 1 97 ? -2.362 2.477 -3.130 1.00 98.06 97 PHE A C 1
ATOM 736 O O . PHE A 1 97 ? -1.658 1.659 -2.535 1.00 98.06 97 PHE A O 1
ATOM 743 N N . GLU A 1 98 ? -2.333 2.633 -4.448 1.00 97.81 98 GLU A N 1
ATOM 744 C CA . GLU A 1 98 ? -1.334 1.996 -5.299 1.00 97.81 98 GLU A CA 1
ATOM 745 C C . GLU A 1 98 ? -0.190 2.969 -5.550 1.00 97.81 98 GLU A C 1
ATOM 747 O O . GLU A 1 98 ? -0.402 4.079 -6.036 1.00 97.81 98 GLU A O 1
ATOM 752 N N . LEU A 1 99 ? 1.021 2.555 -5.201 1.00 97.19 99 LEU A N 1
ATOM 753 C CA . LEU A 1 99 ? 2.223 3.365 -5.301 1.00 97.19 99 LEU A CA 1
ATOM 754 C C . LEU A 1 99 ? 3.039 2.942 -6.526 1.00 97.19 99 LEU A C 1
ATOM 756 O O . LEU A 1 99 ? 3.198 1.740 -6.766 1.00 97.19 99 LEU A O 1
ATOM 760 N N . PRO A 1 100 ? 3.606 3.888 -7.290 1.00 95.00 100 PRO A N 1
ATOM 761 C CA . PRO A 1 100 ? 4.563 3.541 -8.328 1.00 95.00 100 PRO A CA 1
ATOM 762 C C . PRO A 1 100 ? 5.823 2.934 -7.704 1.00 95.00 100 PRO A C 1
ATOM 764 O O . PRO A 1 100 ? 6.223 3.303 -6.597 1.00 95.00 100 PRO A O 1
ATOM 767 N N . VAL A 1 101 ? 6.478 2.017 -8.423 1.00 92.31 101 VAL A N 1
ATOM 768 C CA . VAL A 1 101 ? 7.746 1.400 -7.986 1.00 92.31 101 VAL A CA 1
ATOM 769 C C . VAL A 1 101 ? 8.914 2.350 -8.263 1.00 92.31 101 VAL A C 1
ATOM 771 O O . VAL A 1 101 ? 9.798 2.082 -9.071 1.00 92.31 101 VAL A O 1
ATOM 774 N N . THR A 1 102 ? 8.878 3.512 -7.614 1.00 88.62 102 THR A N 1
ATOM 775 C CA . THR A 1 102 ? 9.889 4.569 -7.695 1.00 88.62 102 THR A CA 1
ATOM 776 C C . THR A 1 102 ? 10.224 5.075 -6.296 1.00 88.62 102 THR A C 1
ATOM 778 O O . THR A 1 102 ? 9.455 4.894 -5.349 1.00 88.62 102 THR A O 1
ATOM 781 N N . HIS A 1 103 ? 11.359 5.762 -6.156 1.00 85.12 103 HIS A N 1
ATOM 782 C CA . HIS A 1 103 ? 11.741 6.378 -4.883 1.00 85.12 103 HIS A CA 1
ATOM 783 C C . HIS A 1 103 ? 10.690 7.391 -4.387 1.00 85.12 103 HIS A C 1
ATOM 785 O O . HIS A 1 103 ? 10.366 7.438 -3.197 1.00 85.12 103 HIS A O 1
ATOM 791 N N . ALA A 1 104 ? 10.113 8.167 -5.312 1.00 89.50 104 ALA A N 1
ATOM 792 C CA . ALA A 1 104 ? 9.023 9.089 -5.014 1.00 89.50 104 ALA A CA 1
ATOM 793 C C . ALA A 1 104 ? 7.771 8.341 -4.531 1.00 89.50 104 ALA A C 1
ATOM 795 O O . ALA A 1 104 ? 7.217 8.697 -3.494 1.00 89.50 104 ALA A O 1
ATOM 796 N N . GLY A 1 105 ? 7.384 7.257 -5.215 1.00 90.88 105 GLY A N 1
ATOM 797 C CA . GLY A 1 105 ? 6.249 6.418 -4.825 1.00 90.88 105 GLY A CA 1
ATOM 798 C C . GLY A 1 105 ? 6.391 5.833 -3.424 1.00 90.88 105 GLY A C 1
ATOM 799 O O . GLY A 1 105 ? 5.480 5.968 -2.611 1.00 90.88 105 GLY A O 1
ATOM 800 N N . ALA A 1 106 ? 7.556 5.266 -3.104 1.00 90.50 106 ALA A N 1
ATOM 801 C CA . ALA A 1 106 ? 7.841 4.712 -1.779 1.00 90.50 106 ALA A CA 1
ATOM 802 C C . A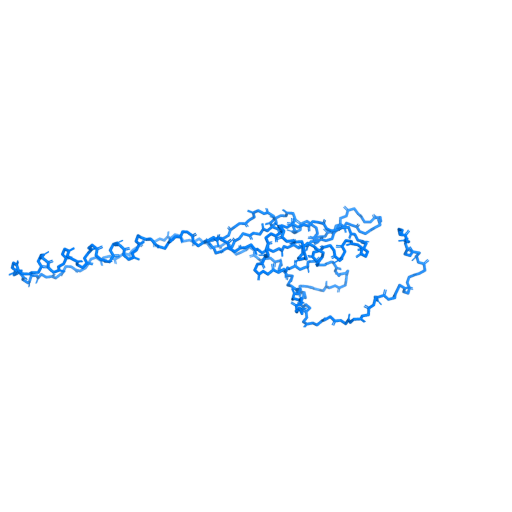LA A 1 106 ? 7.810 5.775 -0.663 1.00 90.50 106 ALA A C 1
ATOM 804 O O . ALA A 1 106 ? 7.401 5.496 0.464 1.00 90.50 106 ALA A O 1
ATOM 805 N N . SER A 1 107 ? 8.201 7.013 -0.980 1.00 92.06 107 SER A N 1
ATOM 806 C CA . SER A 1 107 ? 8.207 8.138 -0.034 1.00 92.06 107 SER A CA 1
ATOM 807 C C . SER A 1 107 ? 6.854 8.851 0.078 1.00 92.06 107 SER A C 1
ATOM 809 O O . SER A 1 107 ? 6.650 9.659 0.990 1.00 92.06 107 SER A O 1
ATOM 811 N N . GLN A 1 108 ? 5.920 8.570 -0.834 1.00 94.75 108 GLN A N 1
ATOM 812 C CA . GLN A 1 108 ? 4.666 9.303 -0.977 1.00 94.75 108 GLN A CA 1
ATOM 813 C C . GLN A 1 108 ? 3.812 9.305 0.304 1.00 94.75 108 GLN A C 1
ATOM 815 O O . GLN A 1 108 ? 3.380 10.387 0.710 1.00 94.75 108 GLN A O 1
ATOM 820 N N . PRO A 1 109 ? 3.612 8.174 1.016 1.00 94.38 109 PRO A N 1
ATOM 821 C CA . PRO A 1 109 ? 2.795 8.170 2.232 1.00 94.38 109 PRO A CA 1
ATOM 822 C C . PRO A 1 109 ? 3.386 9.040 3.345 1.00 94.38 109 PRO A C 1
ATOM 824 O O . PRO A 1 109 ? 2.657 9.754 4.031 1.00 94.38 109 PRO A O 1
ATOM 827 N N . ALA A 1 110 ? 4.715 9.054 3.481 1.00 93.06 110 ALA A N 1
ATOM 828 C CA . ALA A 1 110 ? 5.398 9.944 4.415 1.00 93.06 110 ALA A CA 1
ATOM 829 C C . ALA A 1 110 ? 5.247 11.422 4.017 1.00 93.06 110 ALA A C 1
ATOM 831 O O . ALA A 1 110 ? 5.154 12.284 4.890 1.00 93.06 110 ALA A O 1
ATOM 832 N N . SER A 1 111 ? 5.186 11.721 2.714 1.00 94.75 111 SER A N 1
ATOM 833 C CA . SER A 1 111 ? 4.879 13.068 2.227 1.00 94.75 111 SER A CA 1
ATOM 834 C C . SER A 1 111 ? 3.469 13.503 2.613 1.00 94.75 111 SER A C 1
ATOM 836 O O . SER A 1 111 ? 3.315 14.550 3.230 1.00 94.75 111 SER A O 1
ATOM 838 N N . TRP A 1 112 ? 2.456 12.672 2.356 1.00 95.38 112 TRP A N 1
ATOM 839 C CA . TRP A 1 112 ? 1.067 12.961 2.732 1.00 95.38 112 TRP A CA 1
ATOM 840 C C . TRP A 1 112 ? 0.891 13.185 4.237 1.00 95.38 112 TRP A C 1
ATOM 842 O O . TRP A 1 112 ? 0.109 14.033 4.659 1.00 95.38 112 TRP A O 1
ATOM 852 N N . LEU A 1 113 ? 1.653 12.476 5.074 1.00 93.12 113 LEU A N 1
ATOM 853 C CA . LEU A 1 113 ? 1.642 12.703 6.519 1.00 93.12 113 LEU A CA 1
ATOM 854 C C . LEU A 1 113 ? 2.141 14.092 6.932 1.00 93.12 113 LEU A C 1
ATOM 856 O O . LEU A 1 113 ? 1.804 14.525 8.033 1.00 93.12 113 LEU A O 1
ATOM 860 N N . ARG A 1 114 ? 2.904 14.798 6.096 1.00 94.50 114 ARG A N 1
ATOM 861 C CA . ARG A 1 114 ? 3.367 16.165 6.380 1.00 94.50 114 ARG A CA 1
ATOM 862 C C . ARG A 1 114 ? 2.369 17.239 5.952 1.00 94.50 114 ARG A C 1
ATOM 864 O O . ARG A 1 114 ? 2.413 18.329 6.508 1.00 94.50 114 ARG A O 1
ATOM 871 N N . GLU A 1 115 ? 1.450 16.919 5.045 1.00 94.56 115 GLU A N 1
ATOM 872 C CA . GLU A 1 115 ? 0.444 17.870 4.568 1.00 94.56 115 GLU A CA 1
ATOM 873 C C . GLU A 1 115 ? -0.561 18.214 5.683 1.00 94.56 115 GLU A C 1
ATOM 875 O O . GLU A 1 115 ? -1.096 17.295 6.318 1.00 94.56 115 GLU A O 1
ATOM 880 N N . PRO A 1 116 ? -0.837 19.500 5.958 1.00 92.94 116 PRO A N 1
ATOM 881 C CA . PRO A 1 116 ? -1.696 19.908 7.072 1.00 92.94 116 PRO A CA 1
ATOM 882 C C . PRO A 1 116 ? -3.146 19.442 6.895 1.00 92.94 116 PRO A C 1
ATOM 884 O O . PRO A 1 116 ? -3.773 19.009 7.861 1.00 92.94 116 PRO A O 1
ATOM 887 N N . ASP A 1 117 ? -3.639 19.445 5.657 1.00 93.50 117 ASP A N 1
ATOM 888 C CA . ASP A 1 117 ? -5.040 19.154 5.339 1.00 93.50 117 ASP A CA 1
ATOM 889 C C . ASP A 1 117 ? -5.322 17.664 5.119 1.00 93.50 117 ASP A C 1
ATOM 891 O O . ASP A 1 117 ? -6.470 17.261 4.935 1.00 93.50 117 ASP A O 1
ATOM 895 N N . VAL A 1 118 ? -4.287 16.818 5.149 1.00 88.06 118 VAL A N 1
ATOM 896 C CA . VAL A 1 118 ? -4.454 15.372 5.002 1.00 88.06 118 VAL A CA 1
ATOM 897 C C . VAL A 1 118 ? -4.782 14.751 6.362 1.00 88.06 118 VAL A C 1
ATOM 899 O O . VAL A 1 118 ? -3.930 14.787 7.266 1.00 88.06 118 VAL A O 1
ATOM 902 N N . PRO A 1 119 ? -5.969 14.123 6.520 1.00 88.25 119 PRO A N 1
ATOM 903 C CA . PRO A 1 119 ? -6.337 13.435 7.749 1.00 88.25 119 PRO A CA 1
ATOM 904 C C . PRO A 1 119 ? -5.299 12.377 8.111 1.00 88.25 119 PRO A C 1
ATOM 906 O O . PRO A 1 119 ? -4.949 11.526 7.292 1.00 88.25 119 PRO A O 1
ATOM 909 N N . LYS A 1 120 ? -4.800 12.423 9.349 1.00 91.50 120 LYS A N 1
ATOM 910 C CA . LYS A 1 120 ? -3.797 11.458 9.805 1.00 91.50 120 LYS A CA 1
ATOM 911 C C . LYS A 1 120 ? -4.465 10.102 10.046 1.00 91.50 120 LYS A C 1
ATOM 913 O O . LYS A 1 120 ? -5.447 10.044 10.793 1.00 91.50 120 LYS A O 1
ATOM 918 N N . PRO A 1 121 ? -3.961 9.016 9.441 1.00 95.62 121 PRO A N 1
ATOM 919 C CA . PRO A 1 121 ? -4.485 7.691 9.709 1.00 95.62 121 PRO A CA 1
ATOM 920 C C . PRO A 1 121 ? -4.090 7.242 11.120 1.00 95.62 121 PRO A C 1
ATOM 922 O O . PRO A 1 121 ? -3.078 7.670 11.674 1.00 95.62 121 PRO A O 1
ATOM 925 N N . ALA A 1 122 ? -4.869 6.328 11.689 1.00 96.56 122 ALA A N 1
ATOM 926 C CA . ALA A 1 122 ? -4.540 5.670 12.948 1.00 96.56 122 ALA A CA 1
ATOM 927 C C . ALA A 1 122 ? -3.380 4.670 12.798 1.00 96.56 122 ALA A C 1
ATOM 929 O O . ALA A 1 122 ? -2.689 4.388 13.772 1.00 96.56 122 ALA A O 1
ATOM 930 N N . ALA A 1 123 ? -3.186 4.128 11.593 1.00 96.69 123 ALA A N 1
ATOM 931 C CA . ALA A 1 123 ? -2.095 3.223 11.249 1.00 96.69 123 ALA A CA 1
ATOM 932 C C . ALA A 1 123 ? -1.831 3.236 9.738 1.00 96.69 123 ALA A C 1
ATOM 934 O O . ALA A 1 123 ? -2.717 3.578 8.951 1.00 96.69 123 ALA A O 1
ATOM 935 N N . ILE A 1 124 ? -0.626 2.824 9.345 1.00 96.94 124 ILE A N 1
ATOM 936 C CA . ILE A 1 124 ? -0.238 2.610 7.948 1.00 96.94 124 ILE A CA 1
ATOM 937 C C . ILE A 1 124 ? 0.274 1.176 7.803 1.00 96.94 124 ILE A C 1
ATOM 939 O O . ILE A 1 124 ? 0.941 0.656 8.688 1.00 96.94 124 ILE A O 1
ATOM 943 N N . VAL A 1 125 ? -0.073 0.533 6.696 1.00 97.56 125 VAL A N 1
ATOM 944 C CA . VAL A 1 125 ? 0.191 -0.871 6.370 1.00 97.56 125 VAL A CA 1
ATOM 945 C C . VAL A 1 125 ? 0.799 -0.868 4.964 1.00 97.56 125 VAL A C 1
ATOM 947 O O . VAL A 1 125 ? 0.122 -0.483 4.012 1.00 97.56 125 VAL A O 1
ATOM 950 N N . HIS A 1 126 ? 2.079 -1.214 4.807 1.00 97.50 126 HIS A N 1
ATOM 951 C CA . HIS A 1 126 ? 2.737 -1.218 3.491 1.00 97.50 126 HIS A CA 1
ATOM 952 C C . HIS A 1 126 ? 2.906 -2.638 2.968 1.00 97.50 126 HIS A C 1
ATOM 954 O O . HIS A 1 126 ? 3.724 -3.393 3.472 1.00 97.50 126 HIS A O 1
ATOM 960 N N . LEU A 1 127 ? 2.165 -2.989 1.925 1.00 97.06 127 LEU A N 1
ATOM 961 C CA . LEU A 1 127 ? 2.235 -4.286 1.270 1.00 97.06 127 LEU A CA 1
ATOM 962 C C . LEU A 1 127 ? 3.342 -4.272 0.214 1.00 97.06 127 LEU A C 1
ATOM 964 O O . LEU A 1 127 ? 3.374 -3.405 -0.658 1.00 97.06 127 LEU A O 1
ATOM 968 N N . GLY A 1 128 ? 4.224 -5.265 0.274 1.00 93.62 128 GLY A N 1
ATOM 969 C CA . GLY A 1 128 ? 5.260 -5.511 -0.725 1.00 93.62 128 GLY A CA 1
ATOM 970 C C . GLY A 1 128 ? 5.126 -6.901 -1.336 1.00 93.62 128 GLY A C 1
ATOM 971 O O . GLY A 1 128 ? 4.505 -7.791 -0.756 1.00 93.62 128 GLY A O 1
ATOM 972 N N . LEU A 1 129 ? 5.714 -7.080 -2.517 1.00 90.88 129 LEU A N 1
ATOM 973 C CA . LEU A 1 129 ? 5.957 -8.397 -3.095 1.00 90.88 129 LEU A CA 1
ATOM 974 C C . LEU A 1 129 ? 7.374 -8.838 -2.725 1.00 90.88 129 LEU A C 1
ATOM 976 O O . LEU A 1 129 ? 8.326 -8.094 -2.950 1.00 90.88 129 LEU A O 1
ATOM 980 N N . GLU A 1 130 ? 7.504 -10.070 -2.247 1.00 89.31 130 GLU A N 1
ATOM 981 C CA . GLU A 1 130 ? 8.781 -10.771 -2.159 1.00 89.31 130 GLU A CA 1
ATOM 982 C C . GLU A 1 130 ? 8.679 -12.078 -2.953 1.00 89.31 130 GLU A C 1
ATOM 984 O O . GLU A 1 130 ? 7.865 -12.947 -2.642 1.00 89.31 130 GLU A O 1
ATOM 989 N N . ASP A 1 131 ? 9.494 -12.207 -3.999 1.00 82.62 131 ASP A N 1
ATOM 990 C CA . ASP A 1 131 ? 9.431 -13.280 -5.003 1.00 82.62 131 ASP A CA 1
ATOM 991 C C . ASP A 1 131 ? 9.744 -14.677 -4.441 1.00 82.62 131 ASP A C 1
ATOM 993 O O . ASP A 1 131 ? 9.317 -15.689 -4.996 1.00 82.62 131 ASP A O 1
ATOM 997 N N . ARG A 1 132 ? 10.477 -14.741 -3.327 1.00 84.75 132 ARG A N 1
ATOM 998 C CA . ARG A 1 132 ? 10.936 -15.990 -2.696 1.00 84.75 132 ARG A CA 1
ATOM 999 C C . ARG A 1 132 ? 10.246 -16.307 -1.375 1.00 84.75 132 ARG A C 1
ATOM 1001 O O . ARG A 1 132 ? 10.627 -17.266 -0.697 1.00 84.75 132 ARG A O 1
ATOM 1008 N N . ALA A 1 133 ? 9.260 -15.511 -0.971 1.00 85.50 133 ALA A N 1
ATOM 1009 C CA . ALA A 1 133 ? 8.540 -15.768 0.264 1.00 85.50 133 ALA A CA 1
ATOM 1010 C C . ALA A 1 133 ? 7.700 -17.052 0.147 1.00 85.50 133 ALA A C 1
ATOM 1012 O O . ALA A 1 133 ? 6.973 -17.263 -0.819 1.00 85.50 133 ALA A O 1
ATOM 1013 N N . LYS A 1 134 ? 7.779 -17.918 1.165 1.00 86.75 134 LYS A N 1
ATOM 1014 C CA . LYS A 1 134 ? 6.965 -19.146 1.270 1.00 86.75 134 LYS A CA 1
ATOM 1015 C C . LYS A 1 134 ? 5.619 -18.915 1.976 1.00 86.75 134 LYS A C 1
ATOM 1017 O O . LYS A 1 134 ? 4.899 -19.867 2.252 1.00 86.75 134 LYS A O 1
ATOM 1022 N N . GLY A 1 135 ? 5.315 -17.666 2.321 1.00 89.62 135 GLY A N 1
ATOM 1023 C CA . GLY A 1 135 ? 4.154 -17.259 3.103 1.00 89.62 135 GLY A CA 1
ATOM 1024 C C . GLY A 1 135 ? 4.237 -15.781 3.484 1.00 89.62 135 GLY A C 1
ATOM 1025 O O . GLY A 1 135 ? 5.140 -15.074 3.037 1.00 89.62 135 GLY A O 1
ATOM 1026 N N . LEU A 1 136 ? 3.303 -15.321 4.319 1.00 87.25 136 LEU A N 1
ATOM 1027 C CA . LEU A 1 136 ? 3.301 -13.944 4.816 1.00 87.25 136 LEU A CA 1
ATOM 1028 C C . LEU A 1 136 ? 4.484 -13.695 5.752 1.00 87.25 136 LEU A C 1
ATOM 1030 O O . LEU A 1 136 ? 4.784 -14.516 6.620 1.00 87.25 136 LEU A O 1
ATOM 1034 N N . LYS A 1 137 ? 5.113 -12.532 5.596 1.00 92.44 137 LYS A N 1
ATOM 1035 C CA . LYS A 1 137 ? 6.168 -12.043 6.479 1.00 92.44 137 LYS A CA 1
ATOM 1036 C C . LYS A 1 137 ? 5.771 -10.697 7.062 1.00 92.44 137 LYS A C 1
ATOM 1038 O O . LYS A 1 137 ? 5.163 -9.873 6.381 1.00 92.44 137 LYS A O 1
ATOM 1043 N N . LEU A 1 138 ? 6.126 -10.500 8.326 1.00 92.75 138 LEU A N 1
ATOM 1044 C CA . LEU A 1 138 ? 5.986 -9.231 9.021 1.00 92.75 138 LEU A CA 1
ATOM 1045 C C . LEU A 1 138 ? 7.375 -8.643 9.240 1.00 92.75 138 LEU A C 1
ATOM 1047 O O . LEU A 1 138 ? 8.189 -9.224 9.959 1.00 92.75 138 LEU A O 1
ATOM 1051 N N . GLU A 1 139 ? 7.620 -7.482 8.646 1.00 90.06 139 GLU A N 1
ATOM 1052 C CA . GLU A 1 139 ? 8.860 -6.747 8.855 1.00 90.06 139 GLU A CA 1
ATOM 1053 C C . GLU A 1 139 ? 8.800 -6.000 10.191 1.00 90.06 139 GLU A C 1
ATOM 1055 O O . GLU A 1 139 ? 7.920 -5.171 10.424 1.00 90.06 139 GLU A O 1
ATOM 1060 N N . VAL A 1 140 ? 9.741 -6.298 11.088 1.00 92.88 140 VAL A N 1
ATOM 1061 C CA . VAL A 1 140 ? 9.796 -5.704 12.439 1.00 92.88 140 VAL A CA 1
ATOM 1062 C C . VAL A 1 140 ? 10.818 -4.573 12.556 1.00 92.88 140 VAL A C 1
ATOM 1064 O O . VAL A 1 140 ? 10.838 -3.858 13.556 1.00 92.88 140 VAL A O 1
ATOM 1067 N N . ALA A 1 141 ? 11.677 -4.407 11.550 1.00 89.75 141 ALA A N 1
ATOM 1068 C CA . ALA A 1 141 ? 12.716 -3.389 11.522 1.00 89.75 141 ALA A CA 1
ATOM 1069 C C . ALA A 1 141 ? 13.010 -2.941 10.086 1.00 89.75 141 ALA A C 1
ATOM 1071 O O . ALA A 1 141 ? 12.959 -3.736 9.153 1.00 89.75 141 ALA A O 1
ATOM 1072 N N . ALA A 1 142 ? 13.389 -1.674 9.932 1.00 85.81 142 ALA A N 1
ATOM 1073 C CA . ALA A 1 142 ? 13.893 -1.116 8.683 1.00 85.81 142 ALA A CA 1
ATOM 1074 C C . ALA A 1 142 ? 15.289 -0.529 8.914 1.00 85.81 142 ALA A C 1
ATOM 1076 O O . ALA A 1 142 ? 15.565 0.052 9.966 1.00 85.81 142 ALA A O 1
ATOM 1077 N N . LYS A 1 143 ? 16.177 -0.675 7.930 1.00 84.81 143 LYS A N 1
ATOM 1078 C CA . LYS A 1 143 ? 17.505 -0.053 7.948 1.00 84.81 143 LYS A CA 1
ATOM 1079 C C . LYS A 1 143 ? 17.474 1.242 7.145 1.00 84.81 143 LYS A C 1
ATOM 1081 O O . LYS A 1 143 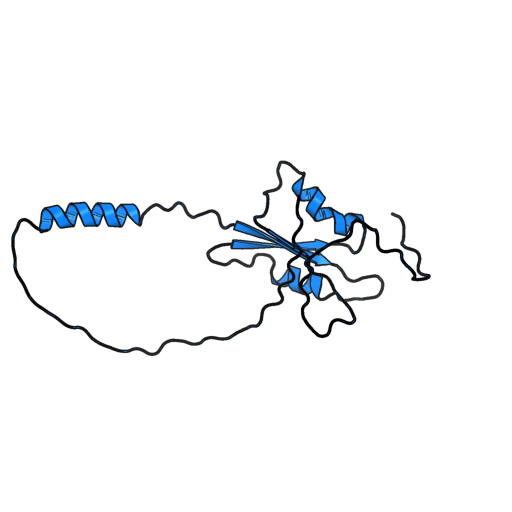? 16.845 1.297 6.095 1.00 84.81 143 LYS A O 1
ATOM 1086 N N . ASN A 1 144 ? 18.198 2.259 7.610 1.00 88.12 144 ASN A N 1
ATOM 1087 C CA . ASN A 1 144 ? 18.379 3.510 6.872 1.00 88.12 144 ASN A CA 1
ATOM 1088 C C . ASN A 1 144 ? 19.478 3.363 5.807 1.00 88.12 144 ASN A C 1
ATOM 1090 O O . ASN A 1 144 ? 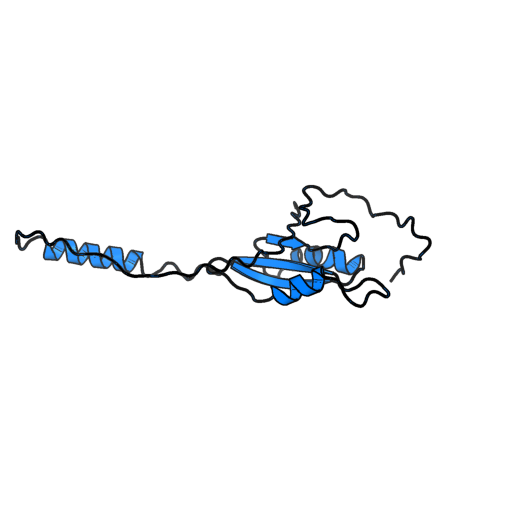20.530 3.991 5.890 1.00 88.12 144 ASN A O 1
ATOM 1094 N N . VAL A 1 145 ? 19.258 2.455 4.862 1.00 81.19 145 VAL A N 1
ATOM 1095 C CA . VAL A 1 145 ? 20.130 2.223 3.711 1.00 81.19 145 VAL A CA 1
ATOM 1096 C C . VAL A 1 145 ? 19.251 2.080 2.480 1.00 81.19 145 VAL A C 1
ATOM 1098 O O . VAL A 1 145 ? 18.231 1.390 2.520 1.00 81.19 145 VAL A O 1
ATOM 1101 N N . LEU A 1 146 ? 19.635 2.733 1.386 1.00 76.94 146 LEU A N 1
ATOM 1102 C CA . LEU A 1 146 ? 19.022 2.451 0.097 1.00 76.94 146 LEU A CA 1
ATOM 1103 C C . LEU A 1 146 ? 19.519 1.075 -0.356 1.00 76.94 146 LEU A C 1
ATOM 1105 O O . LEU A 1 146 ? 20.711 0.789 -0.256 1.00 76.94 146 LEU A O 1
ATOM 1109 N N . ALA A 1 147 ? 18.617 0.216 -0.827 1.00 64.56 147 ALA A N 1
ATOM 1110 C CA . ALA A 1 147 ? 19.032 -1.046 -1.420 1.00 64.56 147 ALA A CA 1
ATOM 1111 C C . ALA A 1 147 ? 19.865 -0.748 -2.676 1.00 64.56 147 ALA A C 1
ATOM 1113 O O . ALA A 1 147 ? 19.355 -0.183 -3.644 1.00 64.56 147 ALA A O 1
ATOM 1114 N N . GLU A 1 148 ? 21.148 -1.104 -2.653 1.00 54.34 148 GLU A N 1
ATOM 1115 C CA . GLU A 1 148 ? 21.996 -1.027 -3.837 1.00 54.34 148 GLU A CA 1
ATOM 1116 C C . GLU A 1 148 ? 21.524 -2.074 -4.851 1.00 54.34 148 GLU A C 1
ATOM 1118 O O . GLU A 1 148 ? 21.400 -3.266 -4.555 1.00 54.34 148 GLU A O 1
ATOM 1123 N N . SER A 1 149 ? 21.230 -1.624 -6.069 1.00 51.50 149 SER A N 1
ATOM 1124 C CA . SER A 1 149 ? 20.972 -2.524 -7.184 1.00 51.50 149 SER A CA 1
ATOM 1125 C C . SER A 1 149 ? 22.283 -3.200 -7.584 1.00 51.50 149 SER A C 1
ATOM 1127 O O . SER A 1 149 ? 23.027 -2.668 -8.399 1.00 51.50 149 SER A O 1
ATOM 1129 N N . ASN A 1 150 ? 22.519 -4.423 -7.108 1.00 43.16 150 ASN A N 1
ATOM 1130 C CA . ASN A 1 150 ? 23.466 -5.344 -7.755 1.00 43.16 150 ASN A CA 1
ATOM 1131 C C . ASN A 1 150 ? 22.917 -5.913 -9.080 1.00 43.16 150 ASN A C 1
ATOM 1133 O O . ASN A 1 150 ? 23.509 -6.818 -9.666 1.00 43.16 150 ASN A O 1
ATOM 1137 N N . SER A 1 151 ? 21.777 -5.409 -9.567 1.00 45.88 151 SER A N 1
ATOM 1138 C CA . SER A 1 151 ? 21.310 -5.701 -10.916 1.00 45.88 151 SER A CA 1
ATOM 1139 C C . SER A 1 151 ? 21.997 -4.753 -11.896 1.00 45.88 151 SER A C 1
ATOM 1141 O O . SER A 1 151 ? 21.978 -3.538 -11.718 1.00 45.88 151 SER A O 1
ATOM 1143 N N . SER A 1 152 ? 22.562 -5.301 -12.967 1.00 41.44 152 SER A N 1
ATOM 1144 C CA . SER A 1 152 ? 23.081 -4.585 -14.141 1.00 41.44 152 SER A CA 1
ATOM 1145 C C . SER A 1 152 ? 22.004 -3.806 -14.918 1.00 41.44 152 SER A C 1
ATOM 1147 O O . SER A 1 152 ? 22.206 -3.438 -16.073 1.00 41.44 152 SER A O 1
ATOM 1149 N N . LEU A 1 153 ? 20.841 -3.564 -14.311 1.00 45.44 153 LEU A N 1
ATOM 1150 C CA . LEU A 1 153 ? 19.740 -2.838 -14.909 1.00 45.44 153 LEU A CA 1
ATOM 1151 C C . LEU A 1 153 ? 19.728 -1.420 -14.334 1.00 45.44 153 LEU A C 1
ATOM 1153 O O . LEU A 1 153 ? 19.636 -1.271 -13.113 1.00 45.44 153 LEU A O 1
ATOM 1157 N N . PRO A 1 154 ? 19.797 -0.383 -15.185 1.00 40.06 154 PRO A N 1
ATOM 1158 C CA . PRO A 1 154 ? 19.814 0.991 -14.719 1.00 40.06 154 PRO A CA 1
ATOM 1159 C C . PRO A 1 154 ? 18.546 1.273 -13.911 1.00 40.06 154 PRO A C 1
ATOM 1161 O O . PRO A 1 154 ? 17.425 1.028 -14.368 1.00 40.06 154 PRO A O 1
ATOM 1164 N N . ILE A 1 155 ? 18.729 1.785 -12.694 1.00 52.09 155 ILE A N 1
ATOM 1165 C CA . ILE A 1 155 ? 17.670 2.510 -12.000 1.00 52.09 155 ILE A CA 1
ATOM 1166 C C . ILE A 1 155 ? 17.478 3.784 -12.819 1.00 52.09 155 ILE A C 1
ATOM 1168 O O . ILE A 1 155 ? 18.383 4.614 -12.885 1.00 52.09 155 ILE A O 1
ATOM 1172 N N . LEU A 1 156 ? 16.342 3.900 -13.505 1.00 46.28 156 LEU A N 1
ATOM 1173 C CA . LEU A 1 156 ? 16.013 5.117 -14.236 1.00 46.28 156 LEU A CA 1
ATOM 1174 C C . LEU A 1 156 ? 15.885 6.250 -13.216 1.00 46.28 156 LEU A C 1
ATOM 1176 O O . LEU A 1 156 ? 15.007 6.224 -12.351 1.00 46.28 156 LEU A O 1
ATOM 1180 N N . ALA A 1 157 ? 16.806 7.207 -13.302 1.00 43.62 157 ALA A N 1
ATOM 1181 C CA . ALA A 1 157 ? 16.643 8.499 -12.670 1.00 43.62 157 ALA A CA 1
ATOM 1182 C C . ALA A 1 157 ? 15.461 9.195 -13.354 1.00 43.62 157 ALA A C 1
ATOM 1184 O O . ALA A 1 157 ? 15.420 9.261 -14.584 1.00 43.62 157 ALA A O 1
ATOM 1185 N N . ASN A 1 158 ? 14.505 9.664 -12.555 1.00 45.88 158 ASN A N 1
ATOM 1186 C CA . ASN A 1 158 ? 13.650 10.765 -12.987 1.00 45.88 158 ASN A CA 1
ATOM 1187 C C . ASN A 1 158 ? 14.450 12.059 -12.878 1.00 45.88 158 ASN A C 1
ATOM 1189 O O . ASN A 1 158 ? 15.090 12.236 -11.814 1.00 45.88 158 ASN A O 1
#